Protein AF-A0A380DSV9-F1 (afdb_monomer_lite)

Secondary structure (DSSP, 8-state):
---EEEEEEE-TTSPEEEEEEEPPTT--------SSHHHHHHHHTT-

Foldseek 3Di:
DWDKDWDWDADPVRDIDIDIGTADPPDDDDDDDDPDPVVVVVVVVPD

Sequence (47 aa):
MTQYLVTTFKDSTGRKHTHIIKAKSNQRFTVVEAESKEEAKRSTSTS

Structure (mmCIF, N/CA/C/O backbone):
data_AF-A0A380DSV9-F1
#
_entry.id   AF-A0A380DSV9-F1
#
loop_
_atom_site.group_PDB
_atom_site.id
_atom_site.type_symbol
_atom_site.label_atom_id
_atom_site.label_alt_id
_atom_site.label_comp_id
_atom_site.label_asym_id
_atom_site.label_entity_id
_atom_site.label_seq_id
_atom_site.pdbx_PDB_ins_code
_atom_site.Cartn_x
_atom_site.Cartn_y
_atom_site.Cartn_z
_atom_site.occupancy
_atom_site.B_iso_or_equiv
_atom_site.auth_seq_id
_atom_site.auth_comp_id
_atom_site.auth_asym_id
_atom_site.auth_atom_id
_atom_site.pdbx_PDB_model_num
ATOM 1 N N . MET A 1 1 ? -16.960 2.883 10.823 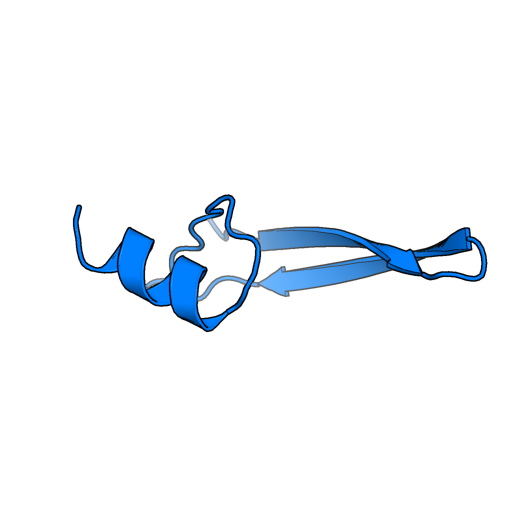1.00 77.31 1 MET A N 1
ATOM 2 C CA . MET A 1 1 ? -16.365 2.187 9.658 1.00 77.31 1 MET A CA 1
ATOM 3 C C . MET A 1 1 ? -14.875 2.478 9.608 1.00 77.31 1 MET A C 1
ATOM 5 O O . MET A 1 1 ? -14.480 3.593 9.924 1.00 77.31 1 MET A O 1
ATOM 9 N N . THR A 1 2 ? -14.054 1.486 9.272 1.00 84.44 2 THR A N 1
ATOM 10 C CA . THR A 1 2 ? -12.589 1.615 9.222 1.00 84.44 2 THR A CA 1
ATOM 11 C C . THR A 1 2 ? -12.139 1.666 7.769 1.00 84.44 2 THR A C 1
ATOM 13 O O . THR A 1 2 ? -12.559 0.832 6.975 1.00 84.44 2 THR A O 1
ATOM 16 N N . GLN A 1 3 ? -11.289 2.632 7.428 1.00 86.62 3 GLN A N 1
ATOM 17 C CA . GLN A 1 3 ? -10.719 2.756 6.087 1.00 86.62 3 GLN A CA 1
ATOM 18 C C . GLN A 1 3 ? -9.357 2.056 6.028 1.00 86.62 3 GLN A C 1
ATOM 20 O O . GLN A 1 3 ? -8.597 2.085 6.999 1.00 86.62 3 GLN A O 1
ATOM 25 N N . TYR A 1 4 ? -9.044 1.444 4.890 1.00 89.19 4 TYR A N 1
ATOM 26 C CA . TYR A 1 4 ? -7.766 0.787 4.625 1.00 89.19 4 TYR A CA 1
ATOM 27 C C . TYR A 1 4 ? -7.215 1.301 3.297 1.00 89.19 4 TYR A C 1
ATOM 29 O O . TYR A 1 4 ? -7.947 1.362 2.313 1.00 89.19 4 TYR A O 1
ATOM 37 N N . LEU A 1 5 ? -5.935 1.664 3.273 1.00 89.25 5 LEU A N 1
ATOM 38 C CA . LEU A 1 5 ? -5.208 1.941 2.042 1.00 89.25 5 LEU A CA 1
ATOM 39 C C . LEU A 1 5 ? -4.505 0.657 1.605 1.00 89.25 5 LEU A C 1
ATOM 41 O O . LEU A 1 5 ? -3.687 0.115 2.348 1.00 89.25 5 LEU A O 1
ATOM 45 N N . VAL A 1 6 ? -4.826 0.190 0.402 1.00 90.62 6 VAL A N 1
ATOM 46 C CA . VAL A 1 6 ? -4.159 -0.949 -0.231 1.00 90.62 6 VAL A CA 1
ATOM 47 C C . VAL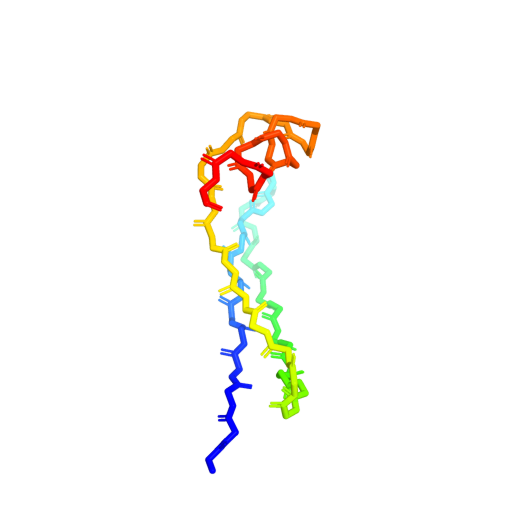 A 1 6 ? -3.312 -0.411 -1.373 1.00 90.62 6 VAL A C 1
ATOM 49 O O . VAL A 1 6 ? -3.849 0.124 -2.340 1.00 90.62 6 VAL A O 1
ATOM 52 N N . THR A 1 7 ? -1.993 -0.543 -1.271 1.00 90.62 7 THR A N 1
ATOM 53 C CA . THR A 1 7 ? -1.072 -0.207 -2.359 1.00 90.62 7 THR A CA 1
ATOM 54 C C . THR A 1 7 ? -0.502 -1.486 -2.945 1.00 90.62 7 THR A C 1
ATOM 56 O O . THR A 1 7 ? -0.040 -2.371 -2.228 1.00 90.62 7 THR A O 1
ATOM 59 N N . THR A 1 8 ? -0.561 -1.600 -4.269 1.00 90.75 8 THR A N 1
ATOM 60 C CA . THR A 1 8 ? 0.050 -2.711 -4.998 1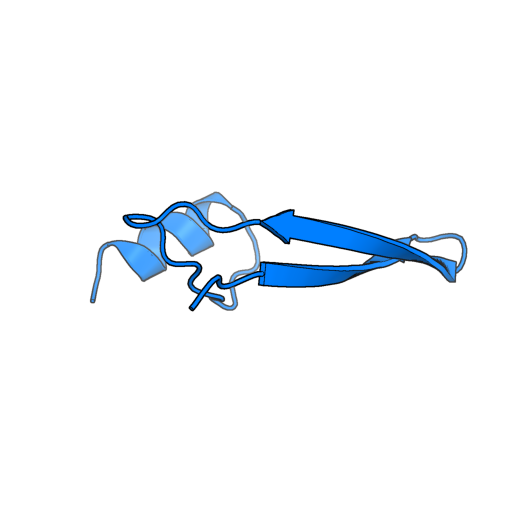.00 90.75 8 THR A CA 1
ATOM 61 C C . THR A 1 8 ? 1.055 -2.129 -5.965 1.00 90.75 8 THR A C 1
ATOM 63 O O . THR A 1 8 ? 0.687 -1.339 -6.829 1.00 90.75 8 THR A O 1
ATOM 66 N N . PHE A 1 9 ? 2.316 -2.516 -5.828 1.00 88.12 9 PHE A N 1
ATOM 67 C CA . PHE A 1 9 ? 3.365 -2.100 -6.748 1.00 88.12 9 PHE A CA 1
ATOM 68 C C . PHE A 1 9 ? 4.155 -3.311 -7.219 1.00 88.12 9 PHE A C 1
ATOM 70 O O . PHE A 1 9 ? 4.247 -4.335 -6.538 1.00 88.12 9 PHE A O 1
ATOM 77 N N . LYS A 1 10 ? 4.674 -3.209 -8.437 1.00 92.12 10 LYS A N 1
ATOM 78 C CA . LYS A 1 10 ? 5.482 -4.245 -9.065 1.00 92.12 10 LYS A CA 1
ATOM 79 C C . LYS A 1 10 ? 6.932 -3.801 -8.978 1.00 92.12 10 LYS A C 1
ATOM 81 O O . LYS A 1 10 ? 7.261 -2.711 -9.432 1.00 92.12 10 LYS A O 1
ATOM 86 N N . ASP A 1 11 ? 7.769 -4.628 -8.371 1.00 86.62 11 ASP A N 1
ATOM 87 C CA . ASP A 1 11 ? 9.207 -4.390 -8.369 1.00 86.62 11 ASP A CA 1
ATOM 88 C C . ASP A 1 11 ? 9.798 -4.639 -9.774 1.00 86.62 11 ASP A C 1
ATOM 90 O O . ASP A 1 11 ? 9.167 -5.287 -10.616 1.00 86.62 11 ASP A O 1
ATOM 94 N N . SER A 1 12 ? 11.017 -4.160 -10.026 1.00 85.06 12 SER A N 1
ATOM 95 C CA . SER A 1 12 ? 11.799 -4.425 -11.247 1.00 85.06 12 SER A CA 1
ATOM 96 C C . SER A 1 12 ? 11.868 -5.913 -11.635 1.00 85.06 12 SER A C 1
ATOM 98 O O . SER A 1 12 ? 11.870 -6.258 -12.814 1.00 85.06 12 SER A O 1
ATOM 100 N N . THR A 1 13 ? 11.831 -6.808 -10.644 1.00 89.00 13 THR A N 1
ATOM 101 C 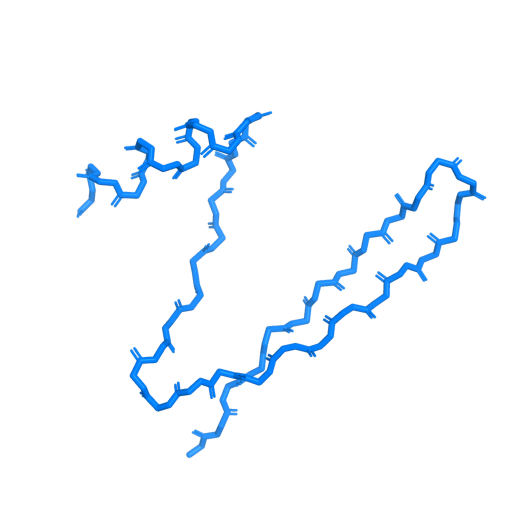CA . THR A 1 13 ? 11.815 -8.275 -10.810 1.00 89.00 13 THR A CA 1
ATOM 102 C C . THR A 1 13 ? 10.449 -8.851 -11.199 1.00 89.00 13 THR A C 1
ATOM 104 O O . THR A 1 13 ? 10.289 -10.054 -11.398 1.00 89.00 13 THR A O 1
ATOM 107 N N . GLY A 1 14 ? 9.428 -8.005 -11.278 1.00 87.06 14 GLY A N 1
ATOM 108 C CA . GLY A 1 14 ? 8.066 -8.361 -11.635 1.00 87.06 14 GLY A CA 1
ATOM 109 C C . GLY A 1 14 ? 7.209 -8.926 -10.505 1.00 87.06 14 GLY A C 1
ATOM 110 O O . GLY A 1 14 ? 6.040 -9.256 -10.730 1.00 87.06 14 GLY A O 1
ATOM 111 N N . ARG A 1 15 ? 7.754 -8.990 -9.289 1.00 90.00 15 ARG A N 1
ATOM 112 C CA . ARG A 1 15 ? 7.033 -9.410 -8.086 1.00 90.00 15 ARG A CA 1
ATOM 113 C C . ARG A 1 15 ? 6.073 -8.318 -7.632 1.00 90.00 15 ARG A C 1
ATOM 115 O O . ARG A 1 15 ? 6.440 -7.148 -7.543 1.00 90.00 15 ARG A O 1
ATOM 122 N N . LYS A 1 16 ? 4.828 -8.709 -7.353 1.00 92.31 16 LYS A N 1
ATOM 123 C CA . LYS A 1 16 ? 3.808 -7.812 -6.807 1.00 92.31 16 LYS A CA 1
ATOM 124 C C . LYS A 1 16 ? 3.963 -7.744 -5.294 1.00 92.31 16 LYS A C 1
ATOM 126 O O . LYS A 1 16 ? 3.820 -8.755 -4.611 1.00 92.31 16 LYS A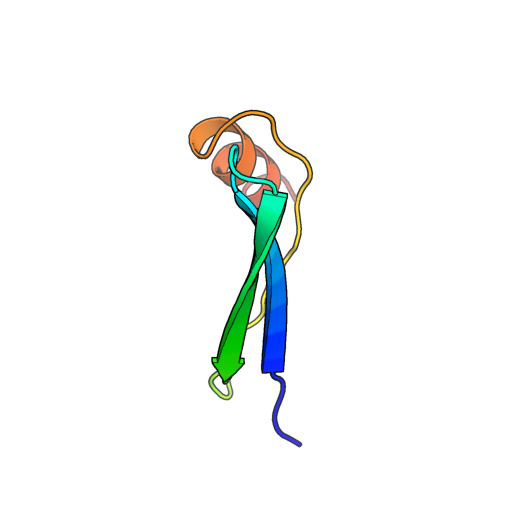 O 1
ATOM 131 N N . HIS A 1 17 ? 4.206 -6.548 -4.785 1.00 91.25 17 HIS A N 1
ATOM 132 C CA . HIS A 1 17 ? 4.196 -6.252 -3.364 1.00 91.25 17 HIS A CA 1
ATOM 133 C C . HIS A 1 17 ? 2.879 -5.566 -3.025 1.00 91.25 17 HIS A C 1
ATOM 135 O O . HIS A 1 17 ? 2.520 -4.560 -3.634 1.00 91.25 17 HIS A O 1
ATOM 141 N N . THR A 1 18 ? 2.152 -6.144 -2.070 1.00 92.75 18 THR A N 1
ATOM 142 C CA . THR A 1 18 ? 0.901 -5.578 -1.560 1.00 92.75 18 THR A CA 1
ATOM 143 C C . THR A 1 18 ? 1.156 -5.049 -0.160 1.00 92.75 18 THR A C 1
ATOM 145 O O . THR A 1 18 ? 1.604 -5.797 0.707 1.00 92.75 18 THR A O 1
ATOM 148 N N . HIS A 1 19 ? 0.873 -3.771 0.067 1.00 92.69 19 HIS A N 1
ATOM 149 C CA . HIS A 1 19 ? 0.949 -3.146 1.379 1.00 92.69 19 HIS A CA 1
ATOM 150 C C . HIS A 1 19 ? -0.456 -2.729 1.806 1.00 92.69 19 HIS A C 1
ATOM 152 O O . HIS A 1 19 ? -1.169 -2.060 1.059 1.00 92.69 19 HIS A O 1
ATOM 158 N N . ILE A 1 20 ? -0.858 -3.128 3.011 1.00 91.25 20 ILE A N 1
ATOM 159 C CA . ILE A 1 20 ? -2.162 -2.784 3.578 1.00 91.25 20 ILE A CA 1
ATOM 160 C C . ILE A 1 20 ? -1.924 -1.925 4.812 1.00 91.25 20 ILE A C 1
ATOM 162 O O . ILE A 1 20 ? -1.310 -2.371 5.779 1.00 91.25 20 ILE A O 1
ATOM 166 N N . ILE A 1 21 ? -2.419 -0.691 4.780 1.00 92.25 21 ILE A N 1
ATOM 167 C CA . ILE A 1 21 ? -2.285 0.273 5.870 1.00 92.25 21 ILE A CA 1
ATOM 168 C C . ILE A 1 21 ? -3.678 0.597 6.401 1.00 92.25 21 ILE A C 1
ATOM 170 O O . ILE A 1 21 ? -4.559 1.036 5.663 1.00 92.25 21 ILE A O 1
ATOM 174 N N . LYS A 1 22 ? -3.888 0.403 7.702 1.00 91.06 22 LYS A N 1
ATOM 175 C CA . LYS A 1 22 ? -5.134 0.778 8.379 1.00 91.06 22 LYS A CA 1
ATOM 176 C C . LYS A 1 22 ? -5.139 2.283 8.663 1.00 91.06 22 LYS A C 1
ATOM 178 O O . LYS A 1 22 ? -4.234 2.779 9.332 1.00 91.06 22 LYS A O 1
ATOM 183 N N . ALA A 1 23 ? -6.162 2.998 8.197 1.00 89.50 23 ALA A N 1
ATOM 184 C CA . ALA A 1 23 ? -6.334 4.416 8.498 1.00 89.50 23 ALA A CA 1
ATOM 185 C C . ALA A 1 23 ? -6.734 4.614 9.967 1.00 89.50 23 ALA A C 1
ATOM 187 O O . ALA A 1 23 ? -7.581 3.886 10.499 1.00 89.50 23 ALA A O 1
ATOM 188 N N . LYS A 1 24 ? -6.169 5.637 10.613 1.00 88.00 24 LYS A N 1
ATOM 189 C CA . LYS A 1 24 ? -6.680 6.144 11.895 1.00 88.00 24 LYS A CA 1
ATOM 190 C C . LYS A 1 24 ? -7.968 6.945 11.681 1.00 88.00 24 LYS A C 1
ATOM 192 O O . LYS A 1 24 ? -8.255 7.390 10.573 1.00 88.00 24 LYS A O 1
ATOM 197 N N . SER A 1 25 ? -8.736 7.160 12.748 1.00 84.69 25 SER A N 1
ATOM 198 C CA . SER A 1 25 ? -10.026 7.871 12.705 1.00 84.69 25 SER A CA 1
ATOM 199 C C . SER A 1 25 ? -9.936 9.300 12.155 1.00 84.69 25 SER A C 1
ATOM 201 O O . SER A 1 25 ? -10.884 9.771 11.538 1.00 84.69 25 SER A O 1
ATOM 203 N N . ASN A 1 26 ? -8.798 9.969 12.337 1.00 85.50 26 ASN A N 1
ATOM 204 C CA . ASN A 1 26 ? -8.519 11.327 11.866 1.00 85.50 26 ASN A CA 1
ATOM 205 C C . ASN A 1 26 ? -7.576 11.380 10.648 1.00 85.50 26 ASN A C 1
ATOM 207 O O . ASN A 1 26 ? -7.119 12.457 10.279 1.00 85.50 26 ASN A O 1
ATOM 211 N N . GLN A 1 27 ? -7.247 10.236 10.044 1.00 84.50 27 GLN A N 1
ATOM 212 C CA . GLN A 1 27 ? -6.317 10.152 8.920 1.00 84.50 27 GLN A CA 1
ATOM 213 C C . GLN A 1 27 ? -7.082 9.941 7.611 1.00 84.50 27 GLN A C 1
ATOM 215 O O . GLN A 1 27 ? -7.937 9.060 7.514 1.00 84.50 27 GLN A O 1
ATOM 220 N N . ARG A 1 28 ? -6.742 10.726 6.586 1.00 83.50 28 ARG A N 1
ATOM 221 C CA . ARG A 1 28 ? -7.204 10.540 5.206 1.00 83.50 28 ARG A CA 1
ATOM 222 C C . ARG A 1 28 ? -6.001 10.323 4.298 1.00 83.50 28 ARG A C 1
ATOM 224 O O . ARG A 1 28 ? -4.946 10.912 4.516 1.0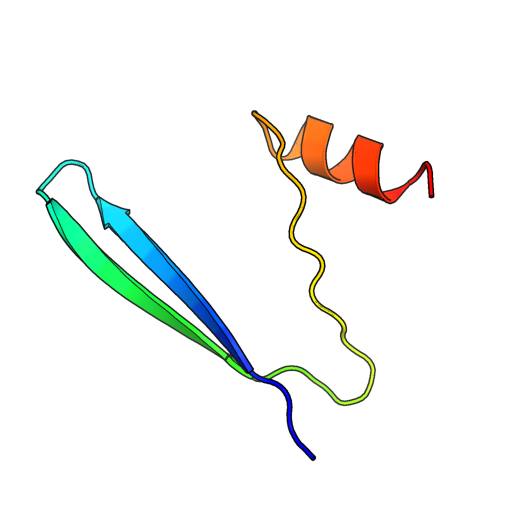0 83.50 28 ARG A O 1
ATOM 231 N N . PHE A 1 29 ? -6.168 9.453 3.312 1.00 86.50 29 PHE A N 1
ATOM 232 C CA . PHE A 1 29 ? -5.175 9.225 2.272 1.00 86.50 29 PHE A CA 1
ATOM 233 C C . PHE A 1 29 ? -5.637 9.937 1.006 1.00 86.50 29 PHE A C 1
ATOM 235 O O . PHE A 1 29 ? -6.786 9.770 0.601 1.00 86.50 29 PHE A O 1
ATOM 242 N N . THR A 1 30 ? -4.741 10.702 0.395 1.00 84.62 30 THR A N 1
ATOM 243 C CA . THR A 1 30 ? -4.971 11.363 -0.891 1.00 84.62 30 THR A CA 1
ATOM 244 C C . THR A 1 30 ? -3.939 10.826 -1.864 1.00 84.62 30 THR A C 1
ATOM 246 O O . THR A 1 30 ? -2.743 10.848 -1.569 1.00 84.62 30 THR A O 1
ATOM 249 N N . VAL A 1 31 ? -4.401 10.300 -2.995 1.00 83.94 31 VAL A N 1
ATOM 250 C CA . VAL A 1 31 ? -3.524 9.860 -4.080 1.00 83.94 31 VAL A CA 1
ATOM 251 C C . VAL A 1 31 ? -3.367 11.042 -5.025 1.00 83.94 31 VAL A C 1
ATOM 253 O O . VAL A 1 31 ? -4.361 11.551 -5.534 1.00 83.94 31 VAL A O 1
ATOM 256 N N . VAL A 1 32 ? -2.132 11.496 -5.208 1.00 83.00 32 VAL A N 1
ATOM 257 C CA . VAL A 1 32 ? -1.775 12.558 -6.151 1.00 83.00 32 VAL A CA 1
ATOM 258 C C . VAL A 1 32 ? -0.799 11.986 -7.170 1.00 83.00 32 VAL A C 1
ATOM 260 O O . VAL A 1 32 ? 0.095 11.222 -6.800 1.00 83.00 32 VAL A O 1
ATOM 263 N N . GLU A 1 33 ? -0.984 12.328 -8.441 1.00 83.50 33 GLU A N 1
ATOM 264 C CA . GLU A 1 33 ? -0.009 12.017 -9.484 1.00 83.50 33 GLU A CA 1
ATOM 265 C C . GLU A 1 33 ? 1.116 13.042 -9.407 1.00 83.50 33 GLU A C 1
ATOM 267 O O . GLU A 1 33 ? 0.880 14.247 -9.486 1.00 83.50 33 GLU A O 1
ATOM 272 N N . ALA A 1 34 ? 2.324 12.555 -9.158 1.00 84.31 34 ALA A N 1
ATOM 273 C CA . ALA A 1 34 ? 3.517 13.374 -9.081 1.00 84.31 34 ALA A CA 1
ATOM 274 C C . ALA A 1 34 ? 4.739 12.513 -9.396 1.00 84.31 34 ALA A C 1
ATOM 276 O O . ALA A 1 34 ? 4.831 11.367 -8.946 1.00 84.31 34 ALA A O 1
ATOM 277 N N . GLU A 1 35 ? 5.701 13.077 -10.116 1.00 81.69 35 GLU A N 1
ATOM 278 C CA . GLU A 1 35 ? 6.932 12.379 -10.506 1.00 81.69 35 GLU A CA 1
ATOM 279 C C . GLU A 1 35 ? 7.925 12.257 -9.340 1.00 81.69 35 GLU A C 1
ATOM 281 O O . GLU A 1 35 ? 8.887 11.490 -9.388 1.00 81.69 35 GLU A O 1
ATOM 286 N N . SER A 1 36 ? 7.711 13.007 -8.255 1.00 83.38 36 SER A N 1
ATOM 287 C CA . SER A 1 36 ? 8.575 12.984 -7.078 1.00 83.38 36 SER A CA 1
ATOM 288 C C . SER A 1 36 ? 7.844 13.350 -5.794 1.00 83.38 36 SER A C 1
ATOM 290 O O . SER A 1 36 ? 6.856 14.082 -5.778 1.00 83.38 36 SER A O 1
ATOM 292 N N . LYS A 1 37 ? 8.388 12.882 -4.665 1.00 81.25 37 LYS A N 1
ATOM 293 C CA . LYS A 1 37 ? 7.857 13.171 -3.323 1.00 81.25 37 LYS A CA 1
ATOM 294 C C . LYS A 1 37 ? 7.750 14.675 -3.041 1.00 81.25 37 LYS A C 1
ATOM 296 O O . LYS A 1 37 ? 6.878 15.088 -2.282 1.00 81.25 37 LYS A O 1
ATOM 301 N N . GLU A 1 38 ? 8.647 15.481 -3.603 1.00 81.56 38 GLU A N 1
ATOM 302 C CA . GLU A 1 38 ? 8.631 16.940 -3.444 1.00 81.56 38 GLU A CA 1
ATOM 303 C C . GLU A 1 38 ? 7.480 17.594 -4.215 1.00 81.56 38 GLU A C 1
ATOM 305 O O . GLU A 1 38 ? 6.778 18.441 -3.663 1.00 81.56 38 GLU A O 1
ATOM 310 N N . GLU A 1 39 ? 7.216 17.138 -5.438 1.00 80.56 39 GLU A N 1
ATOM 311 C CA . GLU A 1 39 ? 6.080 17.588 -6.244 1.00 80.56 39 GLU A CA 1
ATOM 312 C C . GLU A 1 39 ? 4.744 17.170 -5.617 1.00 80.56 39 GLU A C 1
ATOM 314 O O . GLU A 1 39 ? 3.844 17.997 -5.473 1.00 80.56 39 GLU A O 1
ATOM 319 N N . ALA A 1 40 ? 4.661 15.936 -5.108 1.00 84.56 40 ALA A N 1
ATOM 320 C CA . ALA A 1 40 ? 3.488 15.438 -4.391 1.00 84.56 40 ALA A CA 1
ATOM 321 C C . ALA A 1 40 ? 3.123 16.308 -3.175 1.00 84.56 40 ALA A C 1
ATOM 323 O O . ALA A 1 40 ? 1.953 16.514 -2.871 1.00 84.56 40 ALA A O 1
ATOM 324 N N . LYS A 1 41 ? 4.120 16.844 -2.461 1.00 81.12 41 LYS A N 1
ATOM 325 C CA . LYS A 1 41 ? 3.868 17.763 -1.340 1.00 81.12 41 LYS A CA 1
ATOM 326 C C . LYS A 1 41 ? 3.335 19.110 -1.821 1.00 81.12 41 LYS A C 1
ATOM 328 O O . LYS A 1 41 ? 2.441 19.672 -1.192 1.00 81.12 41 LYS A O 1
ATOM 333 N N . ARG A 1 42 ? 3.872 19.622 -2.929 1.00 78.88 42 ARG A N 1
ATOM 334 C CA . ARG A 1 42 ? 3.487 20.921 -3.492 1.00 78.88 42 ARG A CA 1
ATOM 335 C C . ARG A 1 42 ? 2.067 20.904 -4.061 1.00 78.88 42 ARG A C 1
ATOM 337 O O . ARG A 1 42 ? 1.340 21.882 -3.902 1.00 78.88 42 ARG A O 1
ATOM 344 N N . SER A 1 43 ? 1.641 19.787 -4.650 1.00 70.94 43 SER A N 1
ATOM 345 C CA . SER A 1 43 ? 0.261 19.630 -5.119 1.00 70.94 43 SER A CA 1
ATOM 346 C C . SER A 1 43 ? -0.735 19.621 -3.955 1.00 70.94 43 SER A C 1
ATOM 348 O O . SER A 1 43 ? -1.761 20.291 -4.026 1.00 70.94 43 SER A O 1
ATOM 350 N N . THR A 1 44 ? -0.400 18.977 -2.831 1.00 62.03 44 THR A N 1
ATOM 351 C CA . THR A 1 44 ? -1.289 18.943 -1.654 1.00 62.03 44 THR A CA 1
ATOM 352 C C . THR A 1 44 ? -1.454 20.277 -0.924 1.00 62.03 44 THR A C 1
ATOM 354 O O . THR A 1 44 ? -2.452 20.448 -0.234 1.00 62.03 44 THR A O 1
ATOM 357 N N . SER A 1 45 ? -0.515 21.224 -1.049 1.00 58.59 45 SER A N 1
ATOM 358 C CA . SER A 1 45 ? -0.612 22.527 -0.369 1.00 58.59 45 SER A CA 1
ATOM 359 C C . SER A 1 45 ? -1.414 23.573 -1.145 1.00 58.59 45 SER A C 1
ATOM 361 O O . SER A 1 45 ? -1.561 24.692 -0.663 1.00 58.59 45 SER A O 1
ATOM 363 N N . THR A 1 46 ? -1.861 23.246 -2.360 1.00 53.72 46 THR A N 1
ATOM 364 C CA . THR A 1 46 ? -2.465 24.212 -3.293 1.00 53.72 46 THR A CA 1
ATOM 365 C C . THR A 1 46 ? -3.969 23.966 -3.504 1.00 53.72 46 THR A C 1
ATOM 367 O O . THR A 1 46 ? -4.558 24.535 -4.416 1.00 53.72 46 THR A O 1
ATOM 370 N N . SER A 1 47 ? -4.609 23.118 -2.689 1.00 46.91 47 SER A N 1
ATOM 371 C CA . SER A 1 47 ? -6.054 22.818 -2.744 1.00 46.91 47 SER A CA 1
ATOM 372 C C . SER A 1 47 ? -6.789 23.244 -1.482 1.00 46.91 47 SER A C 1
ATOM 374 O O . SER A 1 47 ? -6.213 23.065 -0.386 1.00 46.91 47 SER A O 1
#

Radius of gyration: 13.48 Å; chains: 1; bounding box: 28×34×24 Å

InterPro domains:
  IPR009812 Protein of unknown function DUF1381 [PF07129] (2-42)

Organism: Staphylococcus aureus (NCBI:txid1280)

pLDDT: mean 83.56, std 9.84, range [46.91, 92.75]